Protein AF-A0A094P0T1-F1 (afdb_monomer_lite)

Secondary structure (DSSP, 8-state):
----TT--S--SEESS-----TT-----GGGS-GGGG-HHHHHHH-TT-HHHHHHHHHHTTTPPEEPPPS---PPPPTTTTTT-TIIIIITTTHHHHHHHHHHHHT-

Structure (mmCIF, N/CA/C/O backbone):
data_AF-A0A094P0T1-F1
#
_entry.id   AF-A0A094P0T1-F1
#
loop_
_atom_site.group_PDB
_atom_site.id
_atom_site.type_symbol
_atom_site.label_atom_id
_atom_site.label_alt_id
_atom_site.label_comp_id
_atom_site.label_asym_id
_atom_site.label_entity_id
_atom_site.label_seq_id
_atom_site.pdbx_PDB_ins_code
_atom_site.Cartn_x
_atom_site.Cartn_y
_atom_site.Cartn_z
_atom_site.occupancy
_atom_site.B_iso_or_equiv
_atom_site.auth_seq_id
_atom_site.auth_comp_id
_atom_site.auth_asym_id
_atom_site.auth_atom_id
_atom_site.pdbx_PDB_model_num
ATOM 1 N N . ASN A 1 1 ? 10.038 12.396 11.304 1.00 49.81 1 ASN A N 1
ATOM 2 C CA . ASN A 1 1 ? 10.154 10.930 11.468 1.00 49.81 1 ASN A CA 1
ATOM 3 C C . ASN A 1 1 ? 11.114 10.382 10.433 1.00 49.81 1 ASN A C 1
ATOM 5 O O . ASN A 1 1 ? 10.971 10.731 9.271 1.00 49.81 1 ASN A O 1
ATOM 9 N N . SER A 1 2 ? 12.106 9.594 10.851 1.00 72.06 2 SER A N 1
ATOM 10 C CA . SER A 1 2 ? 13.053 8.932 9.944 1.00 72.06 2 SER A CA 1
ATOM 11 C C . SER A 1 2 ? 12.475 7.576 9.540 1.00 72.06 2 SER A C 1
ATOM 13 O O . SER A 1 2 ? 12.261 6.727 10.400 1.00 72.06 2 SER A O 1
ATOM 15 N N . TRP A 1 3 ? 12.174 7.381 8.257 1.00 72.25 3 TRP A N 1
ATOM 16 C CA . TRP A 1 3 ? 11.777 6.073 7.734 1.00 72.25 3 TRP A CA 1
ATOM 17 C C . TRP A 1 3 ? 13.013 5.177 7.589 1.00 72.25 3 TRP A C 1
ATOM 19 O O . TRP A 1 3 ? 14.060 5.626 7.123 1.00 72.25 3 TRP A O 1
ATOM 29 N N . HIS A 1 4 ? 12.898 3.909 7.987 1.00 77.88 4 HIS A N 1
ATOM 30 C CA . HIS A 1 4 ? 14.002 2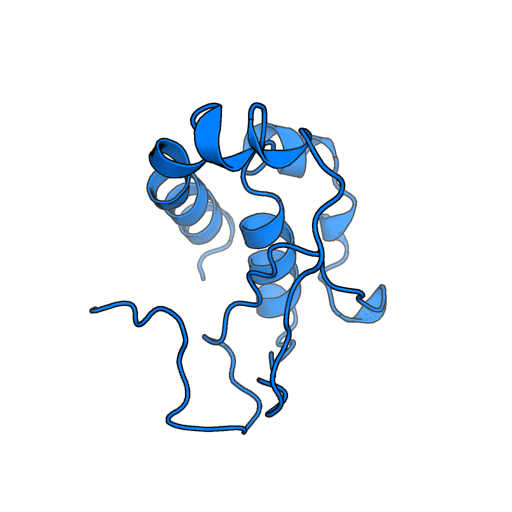.951 7.946 1.00 77.88 4 HIS A CA 1
ATOM 31 C C . HIS A 1 4 ? 13.716 1.849 6.924 1.00 77.88 4 HIS A C 1
ATOM 33 O O . HIS A 1 4 ? 12.960 0.913 7.190 1.00 77.88 4 HIS A O 1
ATOM 39 N N . LYS A 1 5 ? 14.354 1.940 5.752 1.00 76.94 5 LYS A N 1
ATOM 40 C CA . LYS A 1 5 ? 14.318 0.871 4.746 1.00 76.94 5 LYS A CA 1
ATOM 41 C C . LYS A 1 5 ? 14.961 -0.402 5.307 1.00 76.94 5 LYS A C 1
ATOM 43 O O . LYS A 1 5 ? 15.973 -0.324 5.999 1.00 76.94 5 LYS A O 1
ATOM 48 N N . ASN A 1 6 ? 14.415 -1.570 4.965 1.00 76.88 6 ASN A N 1
ATOM 49 C CA . ASN A 1 6 ? 14.906 -2.884 5.414 1.00 76.88 6 ASN A CA 1
ATOM 50 C C . ASN A 1 6 ? 14.935 -3.041 6.947 1.00 76.88 6 ASN A C 1
ATOM 52 O O . ASN A 1 6 ? 15.899 -3.559 7.518 1.00 76.88 6 ASN A O 1
ATOM 56 N N . TYR A 1 7 ? 13.874 -2.587 7.615 1.00 80.81 7 TYR A N 1
ATOM 57 C CA . TYR A 1 7 ? 13.712 -2.737 9.057 1.00 80.81 7 TYR A CA 1
ATOM 58 C C . TYR A 1 7 ? 13.891 -4.202 9.504 1.00 80.81 7 TYR A C 1
ATOM 60 O O . TYR A 1 7 ? 13.277 -5.112 8.948 1.00 80.81 7 TYR A O 1
ATOM 68 N N . SER A 1 8 ? 14.751 -4.429 10.501 1.00 82.00 8 SER A N 1
ATOM 69 C CA . SER A 1 8 ? 15.107 -5.766 11.016 1.00 82.00 8 SER A CA 1
ATOM 70 C C . SER A 1 8 ? 15.257 -5.825 12.541 1.00 82.00 8 SER A C 1
ATOM 72 O O . SER A 1 8 ? 15.729 -6.824 13.074 1.00 82.00 8 SER A O 1
ATOM 74 N N . LEU A 1 9 ? 14.843 -4.769 13.251 1.00 83.81 9 LEU A N 1
ATOM 75 C CA . LEU A 1 9 ? 14.961 -4.684 14.712 1.00 83.81 9 LEU A CA 1
ATOM 76 C C . LEU A 1 9 ? 13.845 -5.442 15.451 1.00 83.81 9 LEU A C 1
ATOM 78 O O . LEU A 1 9 ? 13.965 -5.681 16.649 1.00 83.81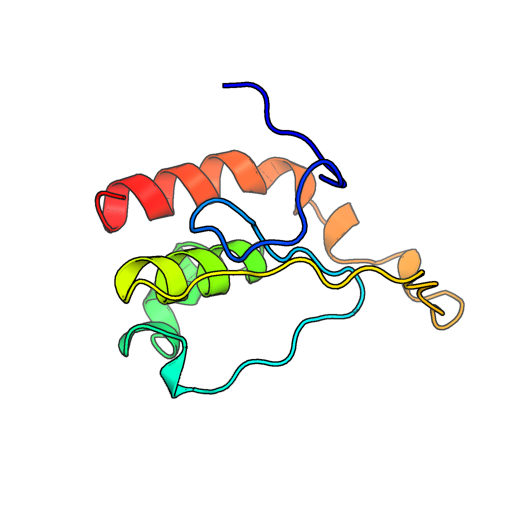 9 LEU A O 1
ATOM 82 N N . ASN A 1 10 ? 12.763 -5.808 14.757 1.00 80.19 10 ASN A N 1
ATOM 83 C CA . ASN A 1 10 ? 11.649 -6.578 15.306 1.00 80.19 10 ASN A CA 1
ATOM 84 C C . ASN A 1 10 ? 10.991 -7.443 14.211 1.00 80.19 10 ASN A C 1
ATOM 86 O O . ASN A 1 10 ? 10.944 -7.049 13.043 1.00 80.19 10 ASN A O 1
ATOM 90 N N . ASP A 1 11 ? 10.465 -8.597 14.624 1.00 80.06 11 ASP A N 1
ATOM 91 C CA . ASP A 1 11 ? 9.753 -9.589 13.803 1.00 80.06 11 ASP A CA 1
ATOM 92 C C . ASP A 1 11 ? 8.269 -9.717 14.162 1.00 80.06 11 ASP A C 1
ATOM 94 O O . ASP A 1 11 ? 7.556 -10.549 13.601 1.00 80.06 11 ASP A O 1
ATOM 98 N N . GLY A 1 12 ? 7.791 -8.924 15.120 1.00 85.62 12 GLY A N 1
ATOM 99 C CA . GLY A 1 12 ? 6.388 -8.855 15.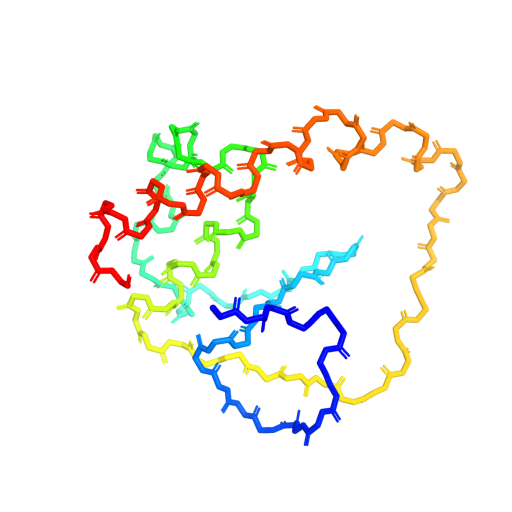500 1.00 85.62 12 GLY A CA 1
ATOM 100 C C . GLY A 1 12 ? 5.515 -8.172 14.438 1.00 85.62 12 GLY A C 1
ATOM 101 O O . GLY A 1 12 ? 6.016 -7.402 13.616 1.00 85.62 12 GLY A O 1
ATOM 102 N N . PRO A 1 13 ? 4.201 -8.455 14.437 1.00 88.62 13 PRO A N 1
ATOM 103 C CA . PRO A 1 13 ? 3.250 -7.710 13.625 1.00 88.62 13 PRO A CA 1
ATOM 104 C C . PRO A 1 13 ? 3.144 -6.256 14.114 1.00 88.62 13 PRO A C 1
ATOM 106 O O . PRO A 1 13 ? 3.086 -6.015 15.320 1.00 88.62 13 PRO A O 1
ATOM 109 N N . ALA A 1 14 ? 3.086 -5.296 13.192 1.00 89.50 14 ALA A N 1
ATOM 110 C CA . ALA A 1 14 ? 2.930 -3.875 13.501 1.00 89.50 14 ALA A 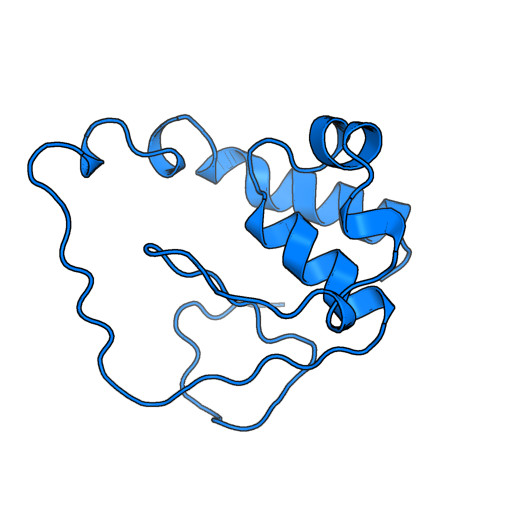CA 1
ATOM 111 C C . ALA A 1 14 ? 2.121 -3.134 12.422 1.00 89.50 14 ALA A C 1
ATOM 113 O O . ALA A 1 14 ? 1.996 -3.595 11.285 1.00 89.50 14 ALA A O 1
ATOM 114 N N . THR A 1 15 ? 1.546 -1.988 12.797 1.00 87.56 15 THR A N 1
ATOM 115 C CA . THR A 1 15 ? 0.671 -1.156 11.946 1.00 87.56 15 THR A CA 1
ATOM 116 C C . THR A 1 15 ? 1.437 -0.244 10.987 1.00 87.56 15 THR A C 1
ATOM 118 O O . THR A 1 15 ? 0.882 0.226 9.995 1.00 87.56 15 THR A O 1
ATOM 121 N N . ASP A 1 16 ? 2.698 0.044 11.292 1.00 86.88 16 ASP A N 1
ATOM 122 C CA . ASP A 1 16 ? 3.594 0.924 10.541 1.00 86.88 16 ASP A CA 1
ATOM 123 C C . ASP A 1 16 ? 4.613 0.152 9.689 1.00 86.88 16 ASP A C 1
ATOM 125 O O . ASP A 1 16 ? 5.357 0.752 8.911 1.00 86.88 16 ASP A O 1
ATOM 129 N N . LEU A 1 17 ? 4.611 -1.182 9.775 1.00 87.50 17 LEU A N 1
ATOM 130 C CA . LEU A 1 17 ? 5.361 -2.030 8.860 1.00 87.50 17 LEU A CA 1
ATOM 131 C C . LEU A 1 17 ? 4.691 -2.034 7.484 1.00 87.50 17 LEU A C 1
ATOM 133 O O . LEU A 1 17 ? 3.549 -2.465 7.314 1.00 87.50 17 LEU A O 1
ATOM 137 N N . PHE A 1 18 ? 5.443 -1.574 6.489 1.00 86.19 18 PHE A N 1
ATOM 138 C CA . PHE A 1 18 ? 4.983 -1.455 5.114 1.00 86.19 18 PHE A CA 1
ATOM 139 C C . PHE A 1 18 ? 5.628 -2.532 4.233 1.00 86.19 18 PHE A C 1
ATOM 141 O O . PHE A 1 18 ? 6.852 -2.609 4.113 1.00 86.19 18 PHE A O 1
ATOM 148 N N . ALA A 1 19 ? 4.797 -3.390 3.636 1.00 79.50 19 ALA A N 1
ATOM 149 C CA . ALA A 1 19 ? 5.239 -4.505 2.807 1.00 79.50 19 ALA A CA 1
ATOM 150 C C . ALA A 1 19 ? 5.548 -4.044 1.374 1.00 79.50 19 ALA A C 1
ATOM 152 O O . ALA A 1 19 ? 4.712 -4.167 0.484 1.00 79.50 19 ALA A O 1
ATOM 153 N N . THR A 1 20 ? 6.765 -3.547 1.147 1.00 73.62 20 THR A N 1
ATOM 154 C CA . THR A 1 20 ? 7.276 -3.263 -0.200 1.00 73.62 20 THR A CA 1
ATOM 155 C C . THR A 1 20 ? 8.175 -4.406 -0.651 1.00 73.62 20 THR A C 1
ATOM 157 O O . THR A 1 20 ? 9.271 -4.630 -0.139 1.00 73.62 20 THR A O 1
ATOM 160 N N . SER A 1 21 ? 7.666 -5.192 -1.590 1.00 65.44 21 SER A N 1
ATOM 161 C CA . SER A 1 21 ? 8.332 -6.375 -2.122 1.00 65.44 21 SER A CA 1
ATOM 162 C C . SER A 1 21 ? 8.564 -6.159 -3.611 1.00 65.44 21 SER A C 1
ATOM 164 O O . SER A 1 21 ? 7.612 -5.995 -4.368 1.00 65.44 21 SER A O 1
ATOM 166 N N . GLY A 1 22 ? 9.824 -6.205 -4.050 1.00 65.88 22 GLY A N 1
ATOM 167 C CA . GLY A 1 22 ? 10.175 -6.168 -5.477 1.00 65.88 22 GLY A CA 1
ATOM 168 C C . GLY A 1 22 ? 9.672 -7.378 -6.280 1.00 65.88 22 GLY A C 1
ATOM 169 O O . GLY A 1 22 ? 9.906 -7.439 -7.481 1.00 65.88 22 GLY A O 1
ATOM 170 N N . ALA A 1 23 ? 9.008 -8.343 -5.631 1.00 70.88 23 ALA A N 1
ATOM 171 C CA . ALA A 1 23 ? 8.434 -9.539 -6.248 1.00 70.88 23 ALA A CA 1
ATOM 172 C C . ALA A 1 23 ? 6.928 -9.706 -5.987 1.00 70.88 23 ALA A C 1
ATOM 174 O O . ALA A 1 23 ? 6.374 -10.774 -6.242 1.00 70.88 23 ALA A O 1
ATOM 175 N N . GLY A 1 24 ? 6.265 -8.659 -5.487 1.00 67.94 24 GLY A N 1
ATOM 176 C CA . GLY A 1 24 ? 4.851 -8.696 -5.126 1.00 67.94 24 GLY A CA 1
ATOM 177 C C . GLY A 1 24 ? 4.582 -9.377 -3.781 1.00 67.94 24 GLY A C 1
ATOM 178 O O . GLY A 1 24 ? 5.464 -9.982 -3.163 1.00 67.94 24 GLY A O 1
ATOM 179 N N . THR A 1 25 ? 3.345 -9.236 -3.310 1.00 78.00 25 THR A N 1
ATOM 180 C CA . THR A 1 25 ? 2.868 -9.771 -2.029 1.00 78.00 25 THR A CA 1
ATOM 181 C C . THR A 1 25 ? 1.499 -10.408 -2.249 1.00 78.00 25 THR A C 1
ATOM 183 O O . THR A 1 25 ? 0.648 -9.832 -2.925 1.00 78.00 25 THR A O 1
ATOM 186 N N . LEU A 1 26 ? 1.274 -11.599 -1.688 1.00 79.44 26 LEU A N 1
ATOM 187 C CA . LEU A 1 26 ? -0.037 -12.249 -1.709 1.00 79.44 26 LEU A CA 1
ATOM 188 C C . LEU A 1 26 ? -0.845 -11.842 -0.478 1.00 79.44 26 LEU A C 1
ATOM 190 O O . LEU A 1 26 ? -0.351 -11.906 0.648 1.00 79.44 26 LEU A O 1
ATOM 194 N N . TYR A 1 27 ? -2.106 -11.486 -0.700 1.00 84.06 27 TYR A N 1
ATOM 195 C CA . TYR A 1 27 ? -3.034 -11.071 0.345 1.00 84.06 27 TYR A CA 1
ATOM 196 C C . TYR A 1 27 ? -4.331 -11.870 0.259 1.00 84.06 27 TYR A C 1
ATOM 198 O O . TYR A 1 27 ? -4.756 -12.279 -0.822 1.00 84.06 27 TYR A O 1
ATOM 206 N N . LYS A 1 28 ? -4.990 -12.059 1.404 1.00 89.00 28 LYS A N 1
ATOM 207 C CA . LYS A 1 28 ? -6.389 -12.487 1.431 1.00 89.00 28 LYS A CA 1
ATOM 208 C C . LYS A 1 28 ? -7.287 -11.258 1.282 1.00 89.00 28 LYS A C 1
ATOM 210 O O . LYS A 1 28 ? -6.941 -10.182 1.755 1.00 89.00 28 LYS A O 1
ATOM 215 N N . ALA A 1 29 ? -8.447 -11.420 0.647 1.00 86.00 29 ALA A N 1
ATOM 216 C CA . ALA A 1 29 ? -9.376 -10.309 0.422 1.00 86.00 29 ALA A CA 1
ATOM 217 C C . ALA A 1 29 ? -9.873 -9.661 1.730 1.00 86.00 29 ALA A C 1
ATOM 219 O O . ALA A 1 29 ? -10.088 -8.456 1.775 1.00 86.00 29 ALA A O 1
ATOM 220 N N . ASP A 1 30 ? -9.998 -10.444 2.804 1.00 92.00 30 ASP A N 1
ATOM 221 C CA . ASP A 1 30 ? -10.429 -9.982 4.129 1.00 92.00 30 ASP A CA 1
ATOM 222 C C . ASP A 1 30 ? -9.359 -9.178 4.893 1.00 92.00 30 ASP A C 1
ATOM 224 O O . ASP A 1 30 ? -9.605 -8.741 6.013 1.00 92.00 30 ASP A O 1
ATOM 228 N N . PHE A 1 31 ? -8.182 -8.955 4.299 1.00 94.12 31 PHE A N 1
ATOM 229 C CA . PHE A 1 31 ? -7.128 -8.105 4.862 1.00 94.12 31 PHE A CA 1
ATOM 230 C C . PHE A 1 31 ? -7.306 -6.619 4.544 1.00 94.12 31 PHE A C 1
ATOM 232 O O . PHE A 1 31 ? -6.452 -5.816 4.904 1.00 94.12 31 PHE A O 1
ATOM 239 N N . PHE A 1 32 ? -8.368 -6.239 3.837 1.00 95.50 32 PHE A N 1
ATOM 240 C CA . PHE A 1 32 ? -8.530 -4.880 3.345 1.00 95.50 32 PHE A CA 1
ATOM 241 C C . PHE A 1 32 ? -9.930 -4.339 3.598 1.00 95.50 32 PHE A C 1
ATOM 243 O O . PHE A 1 32 ? -10.913 -5.076 3.668 1.00 95.50 32 PHE A O 1
ATOM 250 N N . HIS A 1 33 ? -10.021 -3.013 3.664 1.00 96.69 33 HIS A N 1
ATOM 251 C CA . HIS A 1 33 ? -11.289 -2.311 3.533 1.00 96.69 33 HIS A CA 1
ATOM 252 C C . HIS A 1 33 ? -11.966 -2.639 2.188 1.00 96.69 33 HIS A C 1
ATOM 254 O O . HIS A 1 33 ? -11.290 -2.826 1.177 1.00 96.69 33 HIS A O 1
ATOM 260 N N . SER A 1 34 ? -13.302 -2.632 2.142 1.00 95.31 34 SER A N 1
ATOM 261 C CA . SER A 1 34 ? -14.094 -2.947 0.935 1.00 95.31 34 SER A CA 1
ATOM 262 C C . SER A 1 34 ? -13.760 -2.078 -0.281 1.00 95.31 34 SER A C 1
ATOM 264 O O . SER A 1 34 ? -13.915 -2.504 -1.420 1.00 95.31 34 SER A O 1
ATOM 266 N N . ASP A 1 35 ? -13.269 -0.864 -0.038 1.00 95.44 35 ASP A N 1
ATOM 267 C CA . ASP A 1 35 ? -12.874 0.087 -1.082 1.00 95.44 35 ASP A CA 1
ATOM 268 C C . ASP A 1 35 ? -11.615 -0.354 -1.828 1.00 95.44 35 ASP A C 1
ATOM 270 O O . ASP A 1 35 ? -11.257 0.286 -2.806 1.00 95.44 35 ASP A O 1
ATOM 274 N N . VAL A 1 36 ? -10.924 -1.417 -1.403 1.00 94.75 36 VAL A N 1
ATOM 275 C CA . VAL A 1 36 ? -9.702 -1.894 -2.065 1.00 94.75 36 VAL A CA 1
ATOM 276 C C . VAL A 1 36 ? -9.917 -2.209 -3.551 1.00 94.75 36 VAL A C 1
ATOM 278 O O . VAL A 1 36 ? -8.984 -2.088 -4.342 1.00 94.75 36 VAL A O 1
ATOM 281 N N . THR A 1 37 ? -11.150 -2.542 -3.943 1.00 94.06 37 THR A N 1
ATOM 282 C CA . THR A 1 37 ? -11.554 -2.790 -5.334 1.00 94.06 37 THR A CA 1
ATOM 283 C C . THR A 1 37 ? -12.160 -1.566 -6.037 1.00 94.06 37 THR A C 1
ATOM 285 O O . THR A 1 37 ? -12.638 -1.696 -7.162 1.00 94.06 37 THR A O 1
ATOM 288 N N . ASP A 1 38 ? -12.171 -0.380 -5.416 1.00 96.56 38 ASP A N 1
ATOM 289 C CA . ASP A 1 38 ? -12.589 0.869 -6.068 1.00 96.56 38 ASP A CA 1
ATOM 290 C C . ASP A 1 38 ? -11.508 1.341 -7.050 1.00 96.56 38 ASP A C 1
ATOM 292 O O . ASP A 1 38 ? -10.598 2.109 -6.719 1.00 96.56 38 ASP A O 1
ATOM 296 N N . GLU A 1 39 ? -11.642 0.890 -8.295 1.00 96.50 39 GLU A N 1
ATOM 297 C CA . GLU A 1 39 ? -10.742 1.219 -9.397 1.00 96.50 39 GLU A CA 1
ATOM 298 C C . GLU A 1 39 ? -10.614 2.732 -9.628 1.00 96.50 39 GLU A C 1
ATOM 300 O O . GLU A 1 39 ? -9.535 3.218 -9.973 1.00 96.50 39 GLU A O 1
ATOM 305 N N . LYS A 1 40 ? -11.690 3.502 -9.423 1.00 97.00 40 LYS A N 1
ATOM 306 C CA . LYS A 1 40 ? -11.677 4.948 -9.664 1.00 97.00 40 LYS A CA 1
ATOM 307 C C . LYS A 1 40 ? -10.799 5.650 -8.636 1.00 97.00 40 LYS A C 1
ATOM 309 O O . LYS A 1 40 ? -9.937 6.445 -9.013 1.00 97.00 40 LYS A O 1
ATOM 314 N N . SER A 1 41 ? -10.994 5.344 -7.353 1.00 96.25 41 SER A N 1
ATOM 315 C CA . SER A 1 41 ? -10.153 5.897 -6.288 1.00 96.25 41 SER A CA 1
ATOM 316 C C . SER A 1 41 ? -8.704 5.432 -6.419 1.00 96.25 41 SER A C 1
ATOM 318 O O . SER A 1 41 ? -7.800 6.253 -6.273 1.00 96.25 41 SER A O 1
ATOM 320 N N . TYR A 1 42 ? -8.481 4.158 -6.753 1.00 95.19 42 TYR A N 1
ATOM 321 C CA . TYR A 1 42 ? -7.144 3.618 -6.989 1.00 95.19 42 TYR A CA 1
ATOM 322 C C . TYR A 1 42 ? -6.408 4.392 -8.091 1.00 95.19 42 TYR A C 1
ATOM 324 O O . TYR A 1 42 ? -5.314 4.911 -7.863 1.00 95.19 42 TYR A O 1
ATOM 332 N N . LYS A 1 43 ? -7.035 4.556 -9.264 1.00 93.94 43 LYS A N 1
ATOM 333 C CA . LYS A 1 43 ? -6.436 5.288 -10.392 1.00 93.94 43 LYS A CA 1
ATOM 334 C C . LYS A 1 43 ? -6.143 6.748 -10.062 1.00 93.94 43 LYS A C 1
ATOM 336 O O . LYS A 1 43 ? -5.154 7.297 -10.534 1.00 93.94 43 LYS A O 1
ATOM 341 N N . GLN A 1 44 ? -6.993 7.384 -9.262 1.00 94.19 44 GLN A N 1
ATOM 342 C CA . GLN A 1 44 ? -6.812 8.785 -8.896 1.00 94.19 44 GLN A CA 1
ATOM 343 C C . GLN A 1 44 ? -5.665 8.994 -7.896 1.00 94.19 44 GLN A C 1
ATOM 345 O O . GLN A 1 44 ? -4.996 10.022 -7.955 1.00 94.19 44 GLN A O 1
ATOM 350 N N . LEU A 1 45 ? -5.465 8.063 -6.961 1.00 93.62 45 LEU A N 1
ATOM 351 C CA . LEU A 1 45 ? -4.615 8.291 -5.784 1.00 93.62 45 LEU A CA 1
ATOM 352 C C . LEU A 1 45 ? -3.301 7.515 -5.810 1.00 93.62 45 LEU A C 1
ATOM 354 O O . LEU A 1 45 ?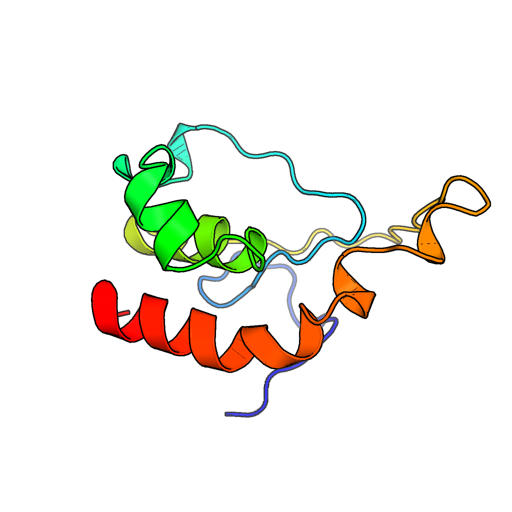 -2.360 7.889 -5.115 1.00 93.62 45 LEU A O 1
ATOM 358 N N . SER A 1 46 ? -3.253 6.384 -6.515 1.00 92.38 46 SER A N 1
ATOM 359 C CA . SER A 1 46 ? -2.206 5.378 -6.299 1.00 92.38 46 SER A CA 1
ATOM 360 C C . SER A 1 46 ? -1.879 4.542 -7.532 1.00 92.38 46 SER A C 1
ATOM 362 O O . SER A 1 46 ? -1.266 3.488 -7.408 1.00 92.38 46 SER A O 1
ATOM 364 N N . PHE A 1 47 ? -2.245 5.001 -8.732 1.00 88.88 47 PHE A N 1
ATOM 365 C CA . PHE A 1 47 ? -2.076 4.234 -9.975 1.00 88.88 47 PHE A CA 1
ATOM 366 C C . PHE A 1 47 ? -0.640 3.747 -10.231 1.00 88.88 47 PHE A C 1
ATOM 368 O O . PHE A 1 47 ? -0.439 2.706 -10.846 1.00 88.88 47 PHE A O 1
ATOM 375 N N . HIS A 1 48 ? 0.357 4.496 -9.756 1.00 86.81 48 HIS A N 1
ATOM 376 C CA . HIS A 1 48 ? 1.777 4.159 -9.896 1.00 86.81 48 HIS A CA 1
ATOM 377 C C . HIS A 1 48 ? 2.426 3.648 -8.604 1.00 86.81 48 HIS A C 1
ATOM 379 O O . HIS A 1 48 ? 3.589 3.270 -8.630 1.00 86.81 48 HIS A O 1
ATOM 385 N N . THR A 1 49 ? 1.682 3.651 -7.500 1.00 88.69 49 THR A N 1
ATOM 386 C CA . THR A 1 49 ? 2.133 3.319 -6.141 1.00 88.69 49 THR A CA 1
ATOM 387 C C . THR A 1 49 ? 1.102 2.378 -5.519 1.00 88.69 49 THR A C 1
ATOM 389 O O . THR A 1 49 ? 0.387 2.733 -4.577 1.00 88.69 49 THR A O 1
ATOM 392 N N . ASP A 1 50 ? 0.903 1.225 -6.150 1.00 88.81 50 ASP A N 1
ATOM 393 C CA . ASP A 1 50 ? -0.124 0.261 -5.764 1.00 88.81 50 ASP A CA 1
ATOM 394 C C . ASP A 1 50 ? 0.137 -0.324 -4.375 1.00 88.81 50 ASP A C 1
ATOM 396 O O . ASP A 1 50 ? -0.790 -0.496 -3.590 1.00 88.81 50 ASP A O 1
ATOM 400 N N . ASP A 1 51 ? 1.403 -0.521 -4.023 1.00 88.50 51 ASP A N 1
ATOM 401 C CA . ASP A 1 51 ? 1.844 -0.829 -2.666 1.00 88.50 51 ASP A CA 1
ATOM 402 C C . ASP A 1 51 ? 1.231 0.112 -1.608 1.00 88.50 51 ASP A C 1
ATOM 404 O O . ASP A 1 51 ? 0.664 -0.372 -0.621 1.00 88.50 51 ASP A O 1
ATOM 408 N N . LEU A 1 52 ? 1.244 1.433 -1.828 1.00 91.19 52 LEU A N 1
ATOM 409 C CA . LEU A 1 52 ? 0.620 2.410 -0.923 1.00 91.19 52 LEU A CA 1
ATOM 410 C C . LEU A 1 52 ? -0.894 2.199 -0.797 1.00 91.19 52 LEU A C 1
ATOM 412 O O . LEU A 1 52 ? -1.443 2.327 0.300 1.00 91.19 52 LEU A O 1
ATOM 416 N N . TRP A 1 53 ? -1.567 1.852 -1.898 1.00 93.50 53 TRP A N 1
ATOM 417 C CA . TRP A 1 53 ? -2.996 1.546 -1.889 1.00 93.50 53 TRP A CA 1
ATOM 418 C C . TRP A 1 53 ? -3.294 0.354 -0.981 1.00 93.50 53 TRP A C 1
ATOM 420 O O . TRP A 1 53 ? -4.093 0.480 -0.052 1.00 93.50 53 TRP A O 1
ATOM 430 N N . TRP A 1 54 ? -2.611 -0.775 -1.190 1.00 92.19 54 TRP A N 1
ATOM 431 C CA . TRP A 1 54 ? -2.811 -1.985 -0.386 1.00 92.19 54 TRP A CA 1
ATOM 432 C C . TRP A 1 54 ? -2.550 -1.719 1.101 1.00 92.19 54 TRP A C 1
ATOM 434 O O . TRP A 1 54 ? -3.346 -2.110 1.957 1.00 92.19 54 TRP A O 1
ATOM 444 N N . PHE A 1 55 ? -1.475 -0.993 1.419 1.00 92.19 55 PHE A N 1
ATOM 445 C CA . PHE A 1 55 ? -1.128 -0.652 2.798 1.00 92.19 55 PHE A CA 1
ATOM 446 C C . PHE A 1 55 ? -2.197 0.187 3.494 1.00 92.19 55 PHE A C 1
ATOM 448 O O . PHE A 1 55 ? -2.624 -0.148 4.599 1.00 92.19 55 PHE A O 1
ATOM 455 N N . ILE A 1 56 ? -2.668 1.249 2.842 1.00 94.75 56 ILE A N 1
ATOM 456 C CA . ILE A 1 56 ? -3.682 2.133 3.416 1.00 94.75 56 ILE A CA 1
ATOM 457 C C . ILE A 1 56 ? -5.007 1.395 3.599 1.00 94.75 56 ILE A C 1
ATOM 459 O O . ILE A 1 56 ? -5.623 1.506 4.659 1.00 94.75 56 ILE A O 1
ATOM 463 N N . GLN A 1 57 ? -5.422 0.580 2.627 1.00 95.31 57 GLN A N 1
ATOM 464 C CA . GLN A 1 57 ? -6.669 -0.177 2.737 1.00 95.31 57 GLN A CA 1
ATOM 465 C C . GLN A 1 57 ? -6.625 -1.243 3.838 1.00 95.31 57 GLN A C 1
ATOM 467 O O . GLN A 1 57 ? -7.643 -1.466 4.492 1.00 95.31 57 GLN A O 1
ATOM 472 N N . GLY A 1 58 ? -5.468 -1.860 4.094 1.00 94.50 58 GLY A N 1
ATOM 473 C CA . GLY A 1 58 ? -5.300 -2.777 5.226 1.00 94.50 58 GLY A CA 1
ATOM 474 C C . GLY A 1 58 ? -5.278 -2.045 6.567 1.00 94.50 58 GLY A C 1
ATOM 475 O O . GLY A 1 58 ? -5.953 -2.442 7.520 1.00 94.50 58 GLY A O 1
ATOM 476 N N . ARG A 1 59 ? -4.584 -0.904 6.634 1.00 93.88 59 ARG A N 1
ATOM 477 C CA . ARG A 1 59 ? -4.518 -0.080 7.847 1.00 93.88 59 ARG A CA 1
ATOM 478 C C . ARG A 1 59 ? -5.890 0.441 8.276 1.00 93.88 59 ARG A C 1
ATOM 480 O O . ARG A 1 59 ? -6.171 0.470 9.471 1.00 93.88 59 ARG A O 1
ATOM 487 N N . ARG A 1 60 ? -6.771 0.772 7.325 1.00 94.81 60 ARG A N 1
ATOM 488 C CA . ARG A 1 60 ? -8.159 1.201 7.590 1.00 94.81 60 ARG A CA 1
ATOM 489 C C . ARG A 1 60 ? -8.994 0.178 8.361 1.00 94.81 60 ARG A C 1
ATOM 491 O O . ARG A 1 60 ? -9.928 0.576 9.048 1.00 94.81 60 ARG A O 1
ATOM 498 N N . VAL A 1 61 ? -8.672 -1.111 8.253 1.00 94.94 61 VAL A N 1
ATOM 499 C CA . VAL A 1 61 ? -9.366 -2.201 8.963 1.00 94.94 61 VAL A CA 1
ATOM 500 C C . VAL A 1 61 ? -8.514 -2.832 10.069 1.00 94.94 61 VAL A C 1
ATOM 502 O O . VAL A 1 61 ? -8.893 -3.851 10.639 1.00 94.94 61 VAL A O 1
ATOM 505 N N . GLY A 1 62 ? -7.373 -2.222 10.407 1.00 94.12 62 GLY A N 1
ATOM 506 C CA . GLY A 1 62 ? -6.502 -2.679 11.492 1.00 94.12 62 GLY A CA 1
ATOM 507 C C . GLY A 1 62 ? -5.647 -3.904 11.157 1.00 94.12 62 GLY A C 1
ATOM 508 O O . GLY A 1 62 ? -5.131 -4.552 12.069 1.00 94.12 62 GLY A O 1
ATOM 509 N N . THR A 1 63 ? -5.469 -4.239 9.877 1.00 94.25 63 THR A N 1
ATOM 510 C CA . THR A 1 63 ? -4.576 -5.329 9.473 1.00 94.25 63 THR A CA 1
ATOM 511 C C . THR A 1 63 ? -3.131 -4.992 9.828 1.00 94.25 63 THR A C 1
ATOM 513 O O . THR A 1 63 ? -2.618 -3.928 9.482 1.00 94.25 63 THR A O 1
ATOM 516 N N . LEU A 1 64 ? -2.467 -5.917 10.523 1.00 92.44 64 LEU A N 1
ATOM 517 C CA . LEU A 1 64 ? -1.067 -5.783 10.912 1.00 92.44 64 LEU A CA 1
ATOM 518 C C . LEU A 1 64 ? -0.154 -6.463 9.892 1.00 92.44 64 LEU A C 1
ATOM 520 O O . LEU A 1 64 ? -0.433 -7.573 9.435 1.00 92.44 64 LEU A O 1
ATOM 524 N N . THR A 1 65 ? 0.986 -5.839 9.614 1.00 88.94 65 THR A N 1
ATOM 525 C CA . THR A 1 65 ? 2.030 -6.411 8.761 1.00 88.94 65 THR A CA 1
ATOM 526 C C . THR A 1 65 ? 3.107 -7.033 9.632 1.00 88.94 65 THR A C 1
ATOM 528 O O . THR A 1 65 ? 3.560 -6.422 10.596 1.00 88.94 65 THR A O 1
ATOM 531 N N . LYS A 1 66 ? 3.562 -8.238 9.281 1.00 86.62 66 LYS A N 1
ATOM 532 C CA . LYS A 1 66 ? 4.669 -8.918 9.960 1.00 86.62 66 LYS A CA 1
ATOM 533 C C . LYS A 1 66 ? 5.825 -9.139 8.992 1.00 86.62 66 LYS A C 1
ATOM 535 O O . LYS A 1 66 ? 5.625 -9.676 7.903 1.00 86.62 66 LYS A O 1
ATOM 540 N N . ARG A 1 67 ? 7.043 -8.794 9.413 1.00 81.44 67 ARG A N 1
ATOM 541 C CA . ARG A 1 67 ? 8.266 -9.177 8.698 1.00 81.44 67 ARG A CA 1
ATOM 542 C C . ARG A 1 67 ? 8.509 -10.677 8.865 1.00 81.44 67 ARG A C 1
ATOM 544 O O . ARG A 1 67 ? 8.507 -11.187 9.983 1.00 81.44 67 ARG A O 1
ATOM 551 N N . LEU A 1 68 ? 8.755 -11.383 7.765 1.00 79.25 68 LEU A N 1
ATOM 552 C CA . LEU A 1 68 ? 9.223 -12.766 7.818 1.00 79.25 68 LEU A CA 1
ATOM 553 C C . LEU A 1 68 ? 10.760 -12.784 7.767 1.00 79.25 68 LEU A C 1
ATOM 555 O O . LEU A 1 68 ? 11.330 -12.285 6.795 1.00 79.25 68 LEU A O 1
ATOM 559 N N . PRO A 1 69 ? 11.450 -13.313 8.795 1.00 73.00 69 PRO A N 1
ATOM 560 C CA . PRO A 1 69 ? 12.898 -13.462 8.757 1.00 73.00 69 PRO A CA 1
ATOM 561 C C . PRO A 1 69 ? 13.296 -14.557 7.756 1.00 73.00 69 PRO A C 1
ATOM 563 O O . PRO A 1 69 ? 12.701 -15.632 7.723 1.00 73.00 69 PRO A O 1
ATOM 566 N N . GLY A 1 70 ? 14.312 -14.283 6.939 1.00 70.88 70 GLY A N 1
ATOM 567 C CA . GLY A 1 70 ? 14.791 -15.183 5.886 1.00 70.88 70 GLY A CA 1
ATOM 568 C C . GLY A 1 70 ? 15.214 -14.407 4.639 1.00 70.88 70 GLY A C 1
ATOM 569 O O . GLY A 1 70 ? 14.629 -13.378 4.310 1.00 70.88 70 GLY A O 1
ATOM 570 N N . ILE A 1 71 ? 16.277 -14.852 3.965 1.00 59.91 71 ILE A N 1
ATOM 571 C CA . ILE A 1 71 ? 16.793 -14.182 2.764 1.00 59.91 71 ILE A CA 1
ATOM 572 C C . ILE A 1 71 ? 15.815 -14.389 1.602 1.00 59.91 71 ILE A C 1
ATOM 574 O O . ILE A 1 71 ? 15.655 -15.499 1.104 1.00 59.91 71 ILE A O 1
ATOM 578 N N . SER A 1 72 ? 15.234 -13.291 1.122 1.00 63.06 72 SER A N 1
ATOM 579 C CA . SER A 1 72 ? 14.500 -13.207 -0.142 1.00 63.06 72 SER A CA 1
ATOM 580 C C . SER A 1 72 ? 15.459 -12.756 -1.247 1.00 63.06 72 SER A C 1
ATOM 582 O O . SER A 1 72 ? 15.505 -11.576 -1.600 1.00 63.06 72 SER A O 1
ATOM 584 N N . LYS A 1 73 ? 16.280 -13.671 -1.780 1.00 69.50 73 LYS A N 1
ATOM 585 C CA . LYS A 1 73 ? 16.978 -13.391 -3.044 1.00 69.50 73 LYS A CA 1
ATOM 586 C C . LYS A 1 73 ? 15.927 -13.375 -4.145 1.00 69.50 73 LYS A C 1
ATOM 588 O O . LYS A 1 73 ? 15.380 -14.419 -4.489 1.00 69.50 73 LYS A O 1
ATOM 593 N N . LEU A 1 74 ? 15.639 -12.187 -4.661 1.00 73.25 74 LEU A N 1
ATOM 594 C CA . LEU A 1 74 ? 14.797 -12.050 -5.837 1.00 73.25 74 LEU A CA 1
ATOM 595 C C . LEU A 1 74 ? 15.596 -12.502 -7.055 1.00 73.25 74 LEU A C 1
ATOM 597 O O . LEU A 1 74 ? 16.690 -11.999 -7.308 1.00 73.25 74 LEU A O 1
ATOM 601 N N . ASN A 1 75 ? 15.047 -13.471 -7.781 1.00 75.94 75 ASN A N 1
ATOM 602 C CA . ASN A 1 75 ? 15.540 -13.838 -9.097 1.00 75.94 75 ASN A CA 1
ATOM 603 C C . ASN A 1 75 ? 14.747 -13.028 -10.113 1.00 75.94 75 ASN A C 1
ATOM 605 O O . ASN A 1 75 ? 13.519 -13.106 -10.152 1.00 75.94 75 ASN A O 1
ATOM 609 N N . TYR A 1 76 ? 15.452 -12.245 -10.914 1.00 78.75 76 TYR A N 1
ATOM 610 C CA . TYR A 1 76 ? 14.846 -11.459 -11.974 1.00 78.75 76 TYR A CA 1
ATOM 611 C C . TYR A 1 76 ? 14.989 -12.199 -13.295 1.00 78.75 76 TYR A C 1
ATOM 613 O O . TYR A 1 76 ? 15.997 -12.862 -13.541 1.00 78.75 76 TYR A O 1
ATOM 621 N N . ILE A 1 77 ? 13.990 -12.055 -14.157 1.00 80.50 77 ILE A N 1
ATOM 622 C CA . ILE A 1 77 ? 14.128 -12.450 -15.554 1.00 80.50 77 ILE A CA 1
ATOM 623 C C . ILE A 1 77 ? 15.071 -11.437 -16.212 1.00 80.50 77 ILE A C 1
ATOM 625 O O . ILE A 1 77 ? 14.923 -10.226 -16.011 1.00 80.50 77 ILE A O 1
ATOM 629 N N . GLU A 1 78 ? 16.056 -11.925 -16.962 1.00 81.56 78 GLU A N 1
ATOM 630 C CA . GLU A 1 78 ? 17.032 -11.084 -17.657 1.00 81.56 78 GLU A CA 1
ATOM 631 C C . GLU A 1 78 ? 16.335 -10.011 -18.515 1.00 81.56 78 GLU A C 1
ATOM 633 O O . GLU A 1 78 ? 15.248 -10.232 -19.046 1.00 81.56 78 GLU A O 1
ATOM 638 N N . ALA A 1 79 ? 16.936 -8.821 -18.592 1.00 79.56 79 ALA A N 1
ATOM 639 C CA . ALA A 1 79 ? 16.425 -7.631 -19.287 1.00 79.56 79 ALA A CA 1
ATOM 640 C C . ALA A 1 79 ? 15.113 -7.002 -18.758 1.00 79.56 79 ALA A C 1
ATOM 642 O O . ALA A 1 79 ? 14.796 -5.883 -19.144 1.00 79.56 79 ALA A O 1
ATOM 643 N N . THR A 1 80 ? 14.386 -7.616 -17.815 1.00 77.44 80 THR A N 1
ATOM 644 C CA . THR A 1 80 ? 13.114 -7.039 -17.307 1.00 77.44 80 THR A CA 1
ATOM 645 C C . THR A 1 80 ? 13.277 -5.837 -16.379 1.00 77.44 80 THR A C 1
ATOM 647 O O . THR A 1 80 ? 12.335 -5.080 -16.172 1.00 77.44 80 THR A O 1
ATOM 650 N N . GLN A 1 81 ? 14.464 -5.655 -15.796 1.00 74.75 81 GLN A N 1
ATOM 651 C CA . GLN A 1 81 ? 14.714 -4.577 -14.835 1.00 74.75 81 GLN A CA 1
ATOM 652 C C . GLN A 1 81 ? 15.117 -3.254 -15.502 1.00 74.75 81 GLN A C 1
ATOM 654 O O . GLN A 1 81 ? 15.132 -2.229 -14.824 1.00 74.75 81 GLN A O 1
ATOM 659 N N . ALA A 1 82 ? 15.434 -3.267 -16.803 1.00 71.62 82 ALA A N 1
ATOM 660 C CA . ALA A 1 82 ? 15.812 -2.068 -17.554 1.00 71.62 82 ALA A CA 1
ATOM 661 C C . ALA A 1 82 ? 14.638 -1.081 -17.697 1.00 71.62 82 ALA A C 1
ATOM 663 O O . ALA A 1 82 ? 14.840 0.117 -17.553 1.00 71.62 82 ALA A O 1
ATOM 664 N N . ASP A 1 83 ? 13.416 -1.597 -17.860 1.00 69.25 83 ASP A N 1
ATOM 665 C CA . ASP A 1 83 ? 12.180 -0.809 -17.994 1.00 69.25 83 ASP A CA 1
ATOM 666 C C . ASP A 1 83 ? 11.260 -0.955 -16.765 1.00 69.25 83 ASP A C 1
ATOM 668 O O . ASP A 1 83 ? 10.033 -0.891 -16.856 1.00 69.25 83 ASP A O 1
ATOM 672 N N . GLY A 1 84 ? 11.837 -1.212 -15.586 1.00 70.19 84 GLY A N 1
ATOM 673 C CA . GLY A 1 84 ? 11.059 -1.438 -14.369 1.00 70.19 84 GLY A CA 1
ATOM 674 C C . GLY A 1 84 ? 10.245 -0.208 -13.941 1.00 70.19 84 GLY A C 1
ATOM 675 O O . GLY A 1 84 ? 10.736 0.919 -13.990 1.00 70.19 84 GLY A O 1
ATOM 676 N N . LEU A 1 85 ? 9.036 -0.436 -13.408 1.00 69.56 85 LEU A N 1
ATOM 677 C CA . LEU A 1 85 ? 8.110 0.595 -12.891 1.00 69.56 85 LEU A CA 1
ATOM 678 C C . LEU A 1 85 ? 8.768 1.616 -11.947 1.00 69.56 85 LEU A C 1
ATOM 680 O O . LEU A 1 85 ? 8.388 2.786 -11.921 1.00 69.56 85 LEU A O 1
ATOM 684 N N . TRP A 1 86 ? 9.775 1.191 -11.178 1.00 72.44 86 TRP A N 1
ATOM 685 C CA . TRP A 1 86 ? 10.548 2.083 -10.313 1.00 72.44 86 TRP A CA 1
ATOM 686 C C . TRP A 1 86 ? 11.223 3.224 -11.095 1.00 72.44 86 TRP A C 1
ATOM 688 O O . TRP A 1 86 ? 11.188 4.377 -10.661 1.00 72.44 86 TRP A O 1
ATOM 698 N N . GLN A 1 87 ? 11.793 2.910 -12.262 1.00 70.56 87 GLN A N 1
ATOM 699 C CA . GLN A 1 87 ? 12.573 3.835 -13.088 1.00 70.56 87 GLN A CA 1
ATOM 700 C C . GLN A 1 87 ? 11.692 4.767 -13.937 1.00 70.56 87 GLN A C 1
ATOM 702 O O . GLN A 1 87 ? 12.134 5.849 -14.311 1.00 70.56 87 GLN A O 1
ATOM 707 N N . SER A 1 88 ? 10.418 4.429 -14.170 1.00 69.56 88 SER A N 1
ATOM 708 C CA . SER A 1 88 ? 9.461 5.257 -14.928 1.00 69.56 88 SER A CA 1
ATOM 709 C C . SER A 1 88 ? 8.805 6.382 -14.098 1.00 69.56 88 SER A C 1
ATOM 711 O O . SER A 1 88 ? 7.660 6.784 -14.338 1.00 69.56 88 SER A O 1
ATOM 713 N N . GLY A 1 89 ? 9.508 6.886 -13.080 1.00 67.69 89 GLY A N 1
ATOM 714 C CA . GLY A 1 89 ? 9.057 7.993 -12.229 1.00 67.69 89 GLY A CA 1
ATOM 715 C C . GLY A 1 89 ? 8.166 7.591 -11.050 1.00 67.69 89 GLY A C 1
ATOM 716 O O . GLY A 1 89 ? 7.444 8.435 -10.523 1.00 67.69 89 GLY A O 1
ATOM 717 N N . ASN A 1 90 ? 8.150 6.320 -10.634 1.00 74.25 90 ASN A N 1
ATOM 718 C CA . ASN A 1 90 ? 7.490 5.939 -9.378 1.00 74.25 90 ASN A CA 1
ATOM 719 C C . ASN A 1 90 ? 8.216 6.559 -8.165 1.00 74.25 90 ASN A C 1
ATOM 721 O O . ASN A 1 90 ? 7.587 7.085 -7.248 1.00 74.25 90 ASN A O 1
ATOM 725 N N . GLN A 1 91 ? 9.553 6.591 -8.209 1.00 76.31 91 GLN A N 1
ATOM 726 C CA . GLN A 1 91 ? 10.391 7.137 -7.135 1.00 76.31 91 GLN A CA 1
ATOM 727 C C . GLN A 1 91 ? 10.025 8.577 -6.725 1.00 76.31 91 GLN A C 1
ATOM 729 O O . GLN A 1 91 ? 10.074 8.890 -5.540 1.00 76.31 91 GLN A O 1
ATOM 734 N N . ASP A 1 92 ? 9.574 9.408 -7.670 1.00 83.44 92 ASP A N 1
ATOM 735 C CA . ASP A 1 92 ? 9.252 10.824 -7.438 1.00 83.44 92 ASP A CA 1
ATOM 736 C C . ASP A 1 92 ? 7.809 11.054 -6.943 1.00 83.44 92 ASP A C 1
ATOM 738 O O . ASP A 1 92 ? 7.426 12.181 -6.630 1.00 83.44 92 ASP A O 1
ATOM 742 N N . ARG A 1 93 ? 6.977 10.002 -6.901 1.00 84.88 93 ARG A N 1
ATOM 743 C CA . ARG A 1 93 ? 5.530 10.091 -6.616 1.00 84.88 93 ARG A CA 1
ATOM 744 C C . ARG A 1 93 ? 5.117 9.482 -5.276 1.00 84.88 93 ARG A C 1
ATOM 746 O O . ARG A 1 93 ? 3.988 9.698 -4.846 1.00 84.88 93 ARG A O 1
ATOM 753 N N . ASN A 1 94 ? 6.006 8.744 -4.609 1.00 86.44 94 ASN A N 1
ATOM 754 C CA . ASN A 1 94 ? 5.691 8.064 -3.348 1.00 86.44 94 ASN A CA 1
ATOM 755 C C . ASN A 1 94 ? 5.198 9.034 -2.268 1.00 86.44 94 ASN A C 1
ATOM 757 O O . ASN A 1 94 ? 4.120 8.837 -1.712 1.00 86.44 94 ASN A O 1
ATOM 761 N N . ASP A 1 95 ? 5.951 10.103 -2.007 1.00 88.69 95 ASP A N 1
ATOM 762 C CA . ASP A 1 95 ? 5.641 11.035 -0.918 1.00 88.69 95 ASP A C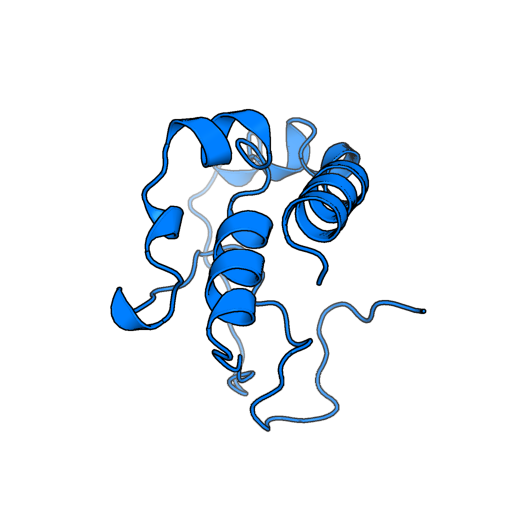A 1
ATOM 763 C C . ASP A 1 95 ? 4.333 11.800 -1.162 1.00 88.69 95 ASP A C 1
ATOM 765 O O . ASP A 1 95 ? 3.526 11.981 -0.246 1.00 88.69 95 ASP A O 1
ATOM 769 N N . SER A 1 96 ? 4.092 12.232 -2.404 1.00 91.06 96 SER A N 1
ATOM 770 C CA . SER A 1 96 ? 2.876 12.962 -2.767 1.00 91.06 96 SER A CA 1
ATOM 771 C C . SER A 1 96 ? 1.638 12.066 -2.726 1.00 91.06 96 SER A C 1
ATOM 773 O O . SER A 1 96 ? 0.626 12.465 -2.147 1.00 91.06 96 SER A O 1
ATOM 775 N N . ASN A 1 97 ? 1.719 10.842 -3.257 1.00 92.12 97 ASN A N 1
ATOM 776 C CA . ASN A 1 97 ? 0.613 9.885 -3.215 1.00 92.12 97 ASN A CA 1
ATOM 777 C C . ASN A 1 97 ? 0.318 9.422 -1.786 1.00 92.12 97 ASN A C 1
ATOM 779 O O . ASN A 1 97 ? -0.849 9.350 -1.397 1.00 92.12 97 ASN A O 1
ATOM 783 N N . LEU A 1 98 ? 1.354 9.167 -0.979 1.00 91.56 98 LEU A N 1
ATOM 784 C CA . LEU A 1 98 ? 1.181 8.826 0.431 1.00 91.56 98 LEU A CA 1
ATOM 785 C C . LEU A 1 98 ? 0.443 9.948 1.161 1.00 91.56 98 LEU A C 1
ATOM 787 O O . LEU A 1 98 ? -0.535 9.679 1.852 1.00 91.56 98 LEU A O 1
ATOM 791 N N . LYS A 1 99 ? 0.848 11.207 0.962 1.00 92.62 99 LYS A N 1
ATOM 792 C CA . LYS A 1 99 ? 0.161 12.349 1.573 1.00 92.62 99 LYS A CA 1
ATOM 793 C C . LYS A 1 99 ? -1.313 12.426 1.165 1.00 92.62 99 LYS A C 1
ATOM 795 O O . LYS A 1 99 ? -2.166 12.552 2.036 1.00 92.62 99 LYS A O 1
ATOM 800 N N . LEU A 1 100 ? -1.625 12.282 -0.126 1.00 94.06 100 LEU A N 1
ATOM 801 C CA . LEU A 1 100 ? -3.010 12.281 -0.616 1.00 94.06 100 LEU A CA 1
ATOM 802 C C . LEU A 1 100 ? -3.864 11.187 0.036 1.00 94.06 100 LEU A C 1
ATOM 804 O O . LEU A 1 100 ? -5.032 11.416 0.350 1.00 94.06 100 LEU A O 1
ATOM 808 N N . LEU A 1 101 ? -3.293 9.999 0.236 1.00 94.88 101 LEU A N 1
ATOM 809 C CA . LEU A 1 101 ? -3.975 8.884 0.886 1.00 94.88 101 LEU A CA 1
ATOM 810 C C . LEU A 1 101 ? -4.213 9.142 2.379 1.00 94.88 101 LEU A C 1
ATOM 812 O O . LEU A 1 101 ? -5.323 8.902 2.858 1.00 94.88 101 LEU A O 1
ATOM 816 N N . LEU A 1 102 ? -3.198 9.636 3.096 1.00 93.81 102 LEU A N 1
ATOM 817 C CA . LEU A 1 102 ? -3.312 9.984 4.516 1.00 93.81 102 LEU A CA 1
ATOM 818 C C . LEU A 1 102 ? -4.366 11.078 4.724 1.00 93.81 102 LEU A C 1
ATOM 820 O O . LEU A 1 102 ? -5.241 10.925 5.572 1.00 93.81 102 LEU A O 1
ATOM 824 N N . ASP A 1 103 ? -4.351 12.119 3.886 1.00 94.56 103 ASP A N 1
ATOM 825 C CA . ASP A 1 103 ? -5.324 13.212 3.932 1.00 94.56 103 ASP A CA 1
ATOM 826 C C . ASP A 1 103 ? -6.748 12.707 3.623 1.00 94.56 103 ASP A C 1
ATOM 828 O O . ASP A 1 103 ? -7.691 13.015 4.355 1.00 94.56 103 ASP A O 1
ATOM 832 N N . LYS A 1 104 ? -6.926 11.883 2.575 1.00 95.69 104 LYS A N 1
ATOM 833 C CA . LYS A 1 104 ? -8.249 11.364 2.177 1.00 95.69 104 LYS A CA 1
ATOM 834 C C . LYS A 1 104 ? -8.894 10.491 3.252 1.00 95.69 104 LYS A C 1
ATOM 836 O O . LYS A 1 104 ? -10.109 10.560 3.430 1.00 95.69 104 LYS A O 1
ATOM 841 N N . TYR A 1 105 ? -8.114 9.639 3.912 1.00 94.56 105 TYR A N 1
ATOM 842 C CA . TYR A 1 105 ? -8.644 8.652 4.857 1.00 94.56 105 TYR A CA 1
ATOM 843 C C . TYR A 1 105 ? -8.417 9.012 6.331 1.00 94.56 105 TYR A C 1
ATOM 845 O O . TYR A 1 105 ? -8.887 8.275 7.193 1.00 94.56 105 TYR A O 1
ATOM 853 N N . SER A 1 106 ? -7.762 10.145 6.618 1.00 91.00 106 SER A N 1
ATOM 854 C CA . SER A 1 106 ? -7.491 10.649 7.975 1.00 91.00 106 SER A CA 1
ATOM 855 C C . SER A 1 106 ? -6.729 9.644 8.856 1.00 91.00 106 SER A C 1
ATOM 857 O O . SER A 1 106 ? -7.185 9.292 9.945 1.00 91.00 106 SER A O 1
ATOM 859 N N . ILE A 1 107 ? -5.584 9.162 8.357 1.00 82.75 107 ILE A N 1
ATOM 860 C CA . ILE A 1 107 ? -4.751 8.095 8.959 1.00 82.75 107 ILE A CA 1
ATOM 861 C C . ILE A 1 107 ? -3.377 8.606 9.404 1.00 82.75 107 ILE A C 1
ATOM 863 O O . ILE A 1 107 ? -2.877 9.560 8.772 1.00 82.75 107 ILE A O 1
#

Radius of gyration: 14.63 Å; chains: 1; bounding box: 31×28×35 Å

pLDDT: mean 84.26, std 10.19, range [49.81, 97.0]

Foldseek 3Di:
DDDDPPDDPDQDWDLPDQDDDPVDDDDDPVLFAPCLPVPVCCVVQAVLPNSLSSSLRNSLVPRTDGDDDDDDPDDDDPPPPVPDSCVVCSVVCVVVSNVVSCVVSVD

Sequence (107 aa):
NSWHKNYSLNDGPATDLFATSGAGTLYKADFFHSDVTDEKSYKQLSFHTDDLWWFIQGRRVGTLTKRLPGISKLNYIEATQADGLWQSGNQDRNDSNLKLLLDKYSI